Protein AF-A0A661WYZ4-F1 (afdb_monomer)

pLDDT: mean 93.4, std 4.49, range [71.12, 98.0]

Secondary structure (DSSP, 8-state):
--HHHHHHHHHHHHSS--HHHHHHHTT-HHHHHH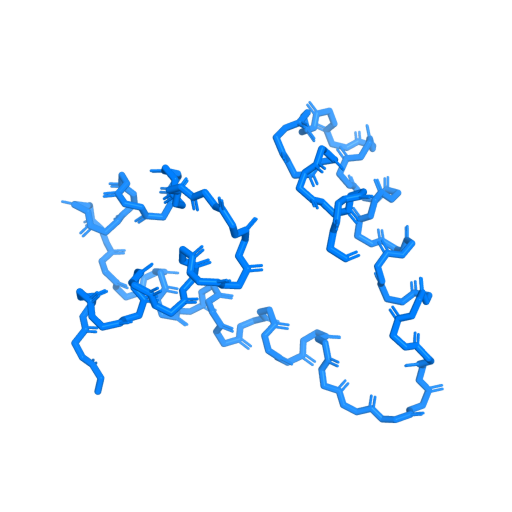HHHHHHHHH--SSS-HHHHHHHHHHHHHHHT-HHHHHHHHH-

Structure (mmCIF, N/CA/C/O backbone):
data_AF-A0A661WYZ4-F1
#
_entry.id   AF-A0A661WYZ4-F1
#
loop_
_atom_site.group_PDB
_atom_site.id
_atom_site.type_symbol
_atom_site.label_atom_id
_atom_site.label_alt_id
_atom_site.label_comp_id
_atom_site.label_asym_id
_atom_site.label_entity_id
_atom_site.label_seq_id
_atom_site.pdbx_PDB_ins_code
_atom_site.Cartn_x
_atom_site.Cartn_y
_atom_site.Cartn_z
_atom_site.occupancy
_atom_site.B_iso_or_equiv
_atom_site.auth_seq_id
_atom_site.auth_comp_id
_atom_site.auth_asym_id
_atom_site.auth_atom_id
_atom_site.pdbx_PDB_model_num
ATOM 1 N N . MET A 1 1 ? 0.753 -6.101 16.065 1.00 82.12 1 MET A N 1
ATOM 2 C CA . MET A 1 1 ? 0.546 -4.726 15.583 1.00 82.12 1 MET A CA 1
ATOM 3 C C . MET A 1 1 ? -0.924 -4.401 15.739 1.00 82.12 1 MET A C 1
ATOM 5 O O . MET A 1 1 ? -1.745 -5.170 15.253 1.00 82.12 1 MET A O 1
ATOM 9 N N . GLN A 1 2 ? -1.253 -3.340 16.465 1.00 95.50 2 GLN A N 1
ATOM 10 C CA . GLN A 1 2 ? -2.620 -2.828 16.570 1.00 95.50 2 GLN A CA 1
ATOM 11 C C . GLN A 1 2 ? -2.974 -1.996 15.331 1.00 95.50 2 GLN A C 1
ATOM 13 O O . GLN A 1 2 ? -2.087 -1.483 14.648 1.00 95.50 2 GLN A O 1
ATOM 18 N N . ILE A 1 3 ? -4.267 -1.826 15.045 1.00 97.25 3 ILE A N 1
ATOM 19 C CA . ILE A 1 3 ? -4.723 -1.057 13.877 1.00 97.25 3 ILE A CA 1
ATOM 20 C C . ILE A 1 3 ? -4.205 0.390 13.887 1.00 97.25 3 ILE A C 1
ATOM 22 O O . ILE A 1 3 ? -3.836 0.932 12.849 1.00 97.25 3 ILE A O 1
ATOM 26 N N . SER A 1 4 ? -4.098 1.001 15.069 1.00 96.94 4 SER A N 1
ATOM 27 C CA . SER A 1 4 ? -3.570 2.356 15.256 1.00 96.94 4 SER A CA 1
ATOM 28 C C . SER A 1 4 ? -2.094 2.471 14.871 1.00 96.94 4 SER A C 1
ATOM 30 O O . SER A 1 4 ? -1.684 3.473 14.287 1.00 96.94 4 SER A O 1
ATOM 32 N N . GLU A 1 5 ? -1.300 1.439 15.156 1.00 97.38 5 GLU A N 1
ATOM 33 C CA . GLU A 1 5 ? 0.114 1.372 14.782 1.00 97.38 5 GLU A CA 1
ATOM 34 C C . GLU A 1 5 ? 0.265 1.230 13.264 1.00 97.38 5 GLU A C 1
ATOM 36 O O . GLU A 1 5 ? 1.090 1.921 12.666 1.00 97.38 5 GLU A O 1
ATOM 41 N N . LEU A 1 6 ? -0.574 0.400 12.632 1.00 97.31 6 LEU A N 1
ATOM 42 C CA . LEU A 1 6 ? -0.585 0.234 11.179 1.00 97.31 6 LEU A CA 1
ATOM 43 C C . LEU A 1 6 ? -0.964 1.535 10.460 1.00 97.31 6 LEU A C 1
ATOM 45 O O . LEU A 1 6 ? -0.268 1.951 9.537 1.00 97.31 6 LEU A O 1
ATOM 49 N N . LEU A 1 7 ? -2.032 2.209 10.898 1.00 97.25 7 LEU A N 1
ATOM 50 C CA . LEU A 1 7 ? -2.461 3.479 10.300 1.00 97.25 7 LEU A CA 1
ATOM 51 C C . LEU A 1 7 ? -1.384 4.565 10.434 1.00 97.25 7 LEU A C 1
ATOM 53 O O . LEU A 1 7 ? -1.162 5.321 9.492 1.00 97.25 7 LEU A O 1
ATOM 57 N N . LYS A 1 8 ? -0.664 4.604 11.561 1.00 97.31 8 LYS A N 1
ATOM 58 C CA . LYS A 1 8 ? 0.458 5.531 11.758 1.00 97.31 8 LYS A CA 1
ATOM 59 C C . LYS A 1 8 ? 1.648 5.214 10.845 1.00 97.31 8 LYS A C 1
ATOM 61 O O . LYS A 1 8 ? 2.296 6.128 10.333 1.00 97.31 8 LYS A O 1
ATOM 66 N N . ALA A 1 9 ? 1.938 3.932 10.623 1.00 95.25 9 ALA A N 1
ATOM 67 C CA . ALA A 1 9 ? 2.967 3.516 9.673 1.00 95.25 9 ALA A CA 1
ATOM 68 C C . ALA A 1 9 ? 2.601 3.930 8.237 1.00 95.25 9 ALA A C 1
ATOM 70 O O . ALA A 1 9 ? 3.438 4.487 7.532 1.00 95.25 9 ALA A O 1
ATOM 71 N N . MET A 1 10 ? 1.337 3.746 7.839 1.00 94.38 10 MET A N 1
ATOM 72 C CA . MET A 1 10 ? 0.830 4.188 6.534 1.00 94.38 10 MET A CA 1
ATOM 73 C C . MET A 1 10 ? 0.909 5.708 6.361 1.00 94.38 10 MET A C 1
ATOM 75 O O . MET A 1 10 ? 1.330 6.173 5.309 1.00 94.38 10 MET A O 1
ATOM 79 N N . GLU A 1 11 ? 0.546 6.486 7.384 1.00 94.50 11 GLU A N 1
ATOM 80 C CA . GLU A 1 11 ? 0.666 7.952 7.359 1.00 94.50 11 GLU A CA 1
ATOM 81 C C . GLU A 1 11 ? 2.116 8.404 7.152 1.00 94.50 11 GLU A C 1
ATOM 83 O O . GLU A 1 11 ? 2.386 9.307 6.364 1.00 94.50 11 GLU A O 1
ATOM 88 N N . THR A 1 12 ? 3.058 7.733 7.819 1.00 93.50 12 THR A N 1
ATOM 89 C CA . THR A 1 12 ? 4.491 8.021 7.681 1.00 93.50 12 THR A CA 1
ATOM 90 C C . THR A 1 12 ? 4.992 7.714 6.269 1.00 93.50 12 THR A C 1
ATOM 92 O O . THR A 1 12 ? 5.787 8.474 5.726 1.00 93.50 12 THR A O 1
ATOM 95 N N . GLU A 1 13 ? 4.525 6.617 5.670 1.00 89.12 13 GLU A N 1
ATOM 96 C CA . GLU A 1 13 ? 4.896 6.222 4.308 1.00 89.12 13 GLU A CA 1
ATOM 97 C C . GLU A 1 13 ? 4.315 7.172 3.248 1.00 89.12 13 GLU A C 1
ATOM 99 O O . GLU A 1 13 ? 4.991 7.515 2.284 1.00 89.12 13 GLU A O 1
ATOM 104 N N . LEU A 1 14 ? 3.063 7.601 3.426 1.00 87.69 14 LEU A N 1
ATOM 105 C C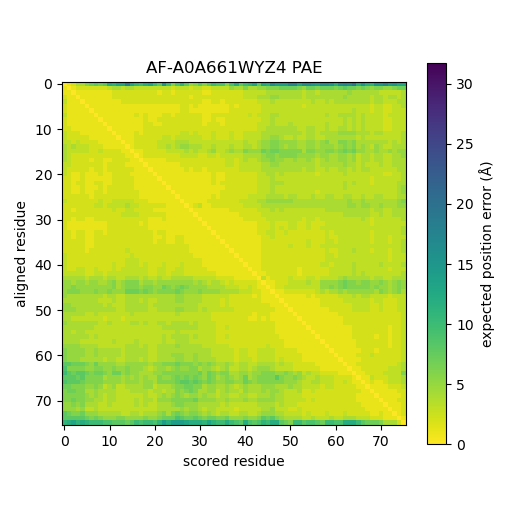A . LEU A 1 14 ? 2.344 8.437 2.463 1.00 87.69 14 LE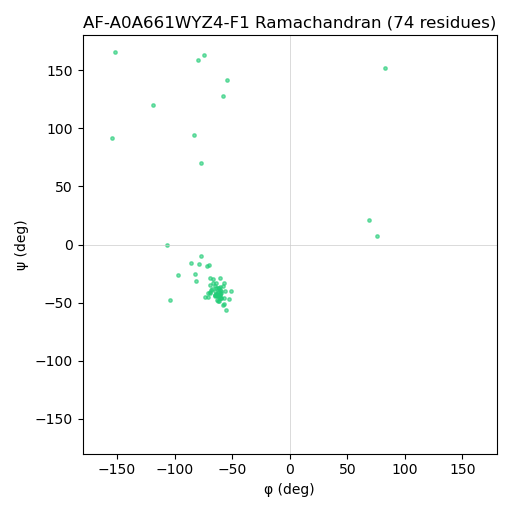U A CA 1
ATOM 106 C C . LEU A 1 14 ? 2.680 9.932 2.589 1.00 87.69 14 LEU A C 1
ATOM 108 O O . LEU A 1 14 ? 2.531 10.686 1.629 1.00 87.69 14 LEU A O 1
ATOM 112 N N . GLY A 1 15 ? 3.108 10.376 3.775 1.00 88.88 15 GLY A N 1
ATOM 113 C CA . GLY A 1 15 ? 3.300 11.793 4.095 1.00 88.88 15 GLY A CA 1
ATOM 114 C C . GLY A 1 15 ? 1.993 12.556 4.356 1.00 88.88 15 GLY A C 1
ATOM 115 O O . GLY A 1 15 ? 2.012 13.778 4.503 1.00 88.88 15 GLY A O 1
ATOM 116 N N . ASN A 1 16 ? 0.855 11.860 4.411 1.00 89.25 16 ASN A N 1
ATOM 117 C CA . ASN A 1 16 ? -0.466 12.401 4.720 1.00 89.25 16 ASN A CA 1
ATOM 118 C C . ASN A 1 16 ? -1.369 11.336 5.358 1.00 89.25 16 ASN A C 1
ATOM 120 O O . ASN A 1 16 ? -1.086 10.139 5.299 1.00 89.25 16 ASN A O 1
ATOM 124 N N . GLU A 1 17 ? -2.487 11.770 5.948 1.00 91.94 17 GLU A N 1
ATOM 125 C CA . GLU A 1 17 ? -3.441 10.855 6.581 1.00 91.94 17 GLU A CA 1
ATOM 126 C C . GLU A 1 17 ? -3.964 9.806 5.570 1.00 91.94 17 GLU A C 1
ATOM 128 O O . GLU A 1 17 ? -4.509 10.186 4.525 1.00 91.94 17 GLU A O 1
ATOM 133 N N . PRO A 1 18 ? -3.897 8.494 5.884 1.00 92.88 18 PRO A N 1
ATOM 134 C CA . PRO A 1 18 ? -4.442 7.427 5.046 1.00 92.88 18 PRO A CA 1
ATOM 135 C C . PRO A 1 18 ? -5.970 7.359 5.193 1.00 92.88 18 PRO A C 1
ATOM 137 O O . PRO A 1 18 ? -6.524 6.430 5.787 1.00 92.88 18 PRO A O 1
ATOM 140 N N . HIS A 1 19 ? -6.664 8.368 4.664 1.00 92.75 19 HIS A N 1
ATOM 141 C CA . HIS A 1 19 ? -8.086 8.612 4.913 1.00 92.75 19 HIS A CA 1
ATOM 142 C C . HIS A 1 19 ? -8.973 7.385 4.643 1.00 92.75 19 HIS A C 1
ATOM 144 O O . HIS A 1 19 ? -9.785 7.002 5.486 1.00 92.75 19 HIS A O 1
ATOM 150 N N . VAL A 1 20 ? -8.768 6.713 3.503 1.00 92.56 20 VAL A N 1
ATOM 151 C CA . VAL A 1 20 ? -9.540 5.518 3.120 1.00 92.56 20 VAL A CA 1
ATOM 152 C C . VAL A 1 20 ? -9.325 4.376 4.115 1.00 92.56 20 VAL A C 1
ATOM 154 O O . VAL A 1 20 ? -10.292 3.752 4.544 1.00 92.56 20 VAL A O 1
ATOM 157 N N . MET A 1 21 ? -8.084 4.134 4.547 1.00 95.62 21 MET A N 1
ATOM 158 C CA . MET A 1 21 ? -7.779 3.065 5.506 1.00 95.62 21 MET A CA 1
ATOM 159 C C . MET A 1 21 ? -8.324 3.380 6.901 1.00 95.62 21 MET A C 1
ATOM 161 O O . MET A 1 21 ? -8.820 2.484 7.580 1.00 95.62 21 MET A O 1
ATOM 165 N N . LYS A 1 22 ? -8.317 4.656 7.309 1.00 96.56 22 LYS A N 1
ATOM 166 C CA . LYS A 1 22 ? -8.918 5.118 8.570 1.00 96.56 22 LYS A CA 1
ATOM 167 C C . LYS A 1 22 ? -10.443 4.990 8.582 1.00 96.56 22 LYS A C 1
ATOM 169 O O . LYS A 1 22 ? -11.038 4.775 9.637 1.00 96.56 22 LYS A O 1
ATOM 174 N N . LEU A 1 23 ? -11.103 5.154 7.436 1.00 96.81 23 LEU A N 1
ATOM 175 C CA . LEU A 1 23 ? -12.536 4.881 7.312 1.00 96.81 23 LEU A CA 1
ATOM 176 C C . LEU A 1 23 ? -12.810 3.377 7.302 1.00 96.81 23 LEU A C 1
ATOM 178 O O . LEU A 1 23 ? -13.693 2.920 8.027 1.00 96.81 23 LEU A O 1
ATOM 182 N N . LEU A 1 24 ? -12.024 2.610 6.542 1.00 96.81 24 LEU A N 1
ATOM 183 C CA . LEU A 1 24 ? -12.157 1.159 6.461 1.00 96.81 24 LEU A CA 1
ATOM 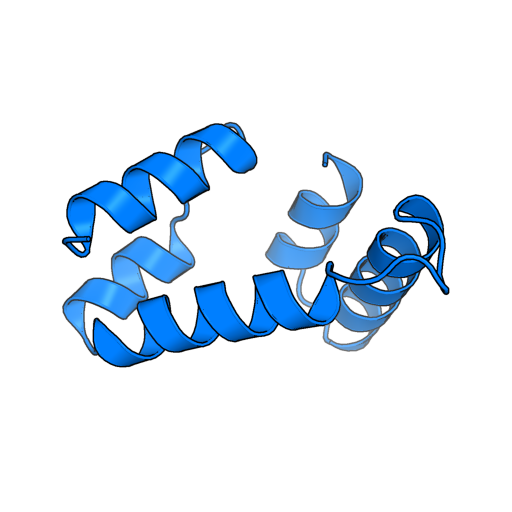184 C C . LEU A 1 24 ? -11.954 0.493 7.825 1.00 96.81 24 LEU A C 1
ATOM 186 O O . LEU A 1 24 ? -12.723 -0.397 8.174 1.00 96.81 24 LEU A O 1
ATOM 190 N N . SER A 1 25 ? -11.009 0.967 8.641 1.00 97.81 25 SER A N 1
ATOM 191 C CA . SER A 1 25 ? -10.754 0.406 9.973 1.00 97.81 25 SER A CA 1
ATOM 192 C C . SER A 1 25 ? -11.958 0.499 10.912 1.00 97.81 25 SER A C 1
ATOM 194 O O . SER A 1 25 ? -12.117 -0.346 11.782 1.00 97.81 25 SER A O 1
ATOM 196 N N . LYS A 1 26 ? -12.836 1.495 10.738 1.00 97.56 26 LYS A N 1
ATOM 197 C CA . LYS A 1 26 ? -14.071 1.622 11.534 1.00 97.56 26 LYS A CA 1
ATOM 198 C C . LYS A 1 26 ? -15.118 0.566 11.177 1.00 97.56 26 LYS A C 1
ATOM 200 O O . LYS A 1 26 ? -16.063 0.377 11.936 1.00 97.56 26 LYS A O 1
ATOM 205 N N . LEU A 1 27 ? -14.983 -0.063 10.010 1.00 97.62 27 LEU A N 1
ATOM 206 C CA . LEU A 1 27 ? -15.903 -1.076 9.499 1.00 97.62 27 LEU A CA 1
ATOM 207 C C . LEU A 1 27 ? -15.315 -2.481 9.643 1.00 97.62 27 LEU A C 1
ATOM 209 O O . LEU A 1 27 ? -16.005 -3.394 10.088 1.00 97.62 27 LEU A O 1
ATOM 213 N N . ARG A 1 28 ? -14.055 -2.650 9.227 1.00 97.69 28 ARG A N 1
ATOM 214 C CA . ARG A 1 28 ? -13.347 -3.926 9.101 1.00 97.69 28 ARG A CA 1
ATOM 215 C C . ARG A 1 28 ? -11.838 -3.721 9.218 1.00 97.69 28 ARG A C 1
ATOM 217 O O . ARG A 1 28 ? -11.155 -3.458 8.230 1.00 97.69 28 ARG A O 1
ATOM 224 N N . GLU A 1 29 ? -11.311 -3.834 10.434 1.00 97.44 29 GLU A N 1
ATOM 225 C CA . GLU A 1 29 ? -9.866 -3.721 10.683 1.00 97.44 29 GLU A CA 1
ATOM 226 C C . GLU A 1 29 ? -9.065 -4.813 9.962 1.00 97.44 29 GLU A C 1
ATOM 228 O O . GLU A 1 29 ? -7.994 -4.539 9.424 1.00 97.44 29 GLU A O 1
ATOM 233 N N . ASP A 1 30 ? -9.605 -6.031 9.895 1.00 97.75 30 ASP A N 1
ATOM 234 C CA . ASP A 1 30 ? -9.002 -7.180 9.214 1.00 97.75 30 ASP A CA 1
ATOM 235 C C . ASP A 1 30 ? -8.693 -6.887 7.738 1.00 97.75 30 ASP A C 1
ATOM 237 O O . ASP A 1 30 ? -7.605 -7.206 7.259 1.00 97.75 30 ASP A O 1
ATOM 241 N N . ALA A 1 31 ? -9.595 -6.185 7.049 1.00 97.69 31 ALA A N 1
ATOM 242 C CA . ALA A 1 31 ? -9.406 -5.777 5.660 1.00 97.69 31 ALA A CA 1
ATOM 243 C C . ALA A 1 31 ? -8.266 -4.755 5.486 1.00 97.69 31 ALA A C 1
ATOM 245 O O . ALA A 1 31 ? -7.600 -4.740 4.451 1.00 97.69 31 ALA A O 1
ATOM 246 N N . VAL A 1 32 ? -7.999 -3.915 6.494 1.00 97.62 32 VAL A N 1
ATOM 247 C CA . VAL A 1 32 ? -6.868 -2.968 6.464 1.00 97.62 32 VAL A CA 1
ATOM 248 C C . VAL A 1 32 ? -5.541 -3.716 6.593 1.00 97.62 32 VAL A C 1
ATOM 250 O O . VAL A 1 32 ? -4.590 -3.421 5.865 1.00 97.62 32 VAL A O 1
ATOM 253 N N . PHE A 1 33 ? -5.476 -4.716 7.476 1.00 98.00 33 PHE A N 1
ATOM 254 C CA . PHE A 1 33 ? -4.303 -5.586 7.584 1.00 98.00 33 PHE A CA 1
ATOM 255 C C . PHE A 1 33 ? -4.079 -6.393 6.303 1.00 98.00 33 PHE A C 1
ATOM 257 O O . PHE A 1 33 ? -2.948 -6.491 5.829 1.00 98.00 33 PHE A O 1
ATOM 264 N N . GLU A 1 34 ? -5.146 -6.930 5.710 1.00 97.88 34 GLU A N 1
ATOM 265 C CA . GLU A 1 34 ? -5.076 -7.634 4.430 1.00 97.88 34 GLU A CA 1
ATOM 266 C C . GLU A 1 34 ? -4.553 -6.718 3.315 1.00 97.88 34 GLU A C 1
ATOM 268 O O . GLU A 1 34 ? -3.626 -7.090 2.597 1.00 97.88 34 GLU A O 1
ATOM 273 N N . HIS A 1 35 ? -5.064 -5.486 3.218 1.00 95.62 35 HIS A N 1
ATOM 274 C CA . HIS A 1 35 ? -4.573 -4.498 2.258 1.00 95.62 35 HIS A CA 1
ATOM 275 C C . HIS A 1 35 ? -3.071 -4.224 2.429 1.00 95.62 35 HIS A C 1
ATOM 277 O O . HIS A 1 35 ? -2.327 -4.234 1.446 1.00 95.62 35 HIS A O 1
ATOM 283 N N . ALA A 1 36 ? -2.607 -4.032 3.668 1.00 95.62 36 ALA A N 1
ATOM 284 C CA . ALA A 1 36 ? -1.191 -3.819 3.957 1.00 95.62 36 ALA A CA 1
ATOM 285 C C . ALA A 1 36 ? -0.326 -5.015 3.523 1.00 95.62 36 ALA A C 1
ATOM 287 O O . ALA A 1 36 ? 0.723 -4.830 2.902 1.00 95.62 36 ALA A O 1
ATOM 288 N N . ASN A 1 37 ? -0.787 -6.239 3.788 1.00 96.75 37 ASN A N 1
ATOM 289 C CA . ASN A 1 37 ? -0.095 -7.461 3.378 1.00 96.75 37 ASN A CA 1
ATOM 290 C C . ASN A 1 37 ? -0.048 -7.604 1.851 1.00 96.75 37 ASN A C 1
ATOM 292 O O . ASN A 1 37 ? 1.011 -7.906 1.302 1.00 96.75 37 ASN A O 1
ATOM 296 N N . ASN A 1 38 ? -1.157 -7.328 1.162 1.00 96.06 38 ASN A N 1
ATOM 297 C CA . ASN A 1 38 ? -1.245 -7.387 -0.298 1.00 96.06 38 ASN A CA 1
ATOM 298 C C . ASN A 1 38 ? -0.317 -6.361 -0.955 1.00 96.06 38 ASN A C 1
ATOM 300 O O . ASN A 1 38 ? 0.400 -6.687 -1.902 1.00 96.06 38 ASN A O 1
ATOM 304 N N . LYS A 1 39 ? -0.274 -5.138 -0.415 1.00 92.88 39 LYS A N 1
ATOM 305 C CA . LYS A 1 39 ? 0.662 -4.100 -0.853 1.00 92.88 39 LYS A CA 1
ATOM 306 C C . LYS A 1 39 ? 2.111 -4.538 -0.643 1.00 92.88 39 LYS A C 1
ATOM 308 O O . LYS A 1 39 ? 2.910 -4.438 -1.571 1.00 92.88 39 LYS A O 1
ATOM 313 N N . ASN A 1 40 ? 2.451 -5.047 0.543 1.00 94.00 40 ASN A N 1
ATOM 314 C CA . ASN A 1 40 ? 3.805 -5.514 0.835 1.00 94.00 40 ASN A CA 1
ATOM 315 C C . ASN A 1 40 ? 4.219 -6.646 -0.114 1.00 94.00 40 ASN A C 1
ATOM 317 O O . ASN A 1 40 ? 5.288 -6.584 -0.709 1.00 94.00 40 ASN A O 1
ATOM 321 N N . PHE A 1 41 ? 3.346 -7.631 -0.332 1.00 95.00 41 PHE A N 1
ATOM 322 C CA . PHE A 1 41 ? 3.582 -8.702 -1.297 1.00 95.00 41 PHE A CA 1
ATOM 323 C C . PHE A 1 41 ? 3.842 -8.150 -2.706 1.00 95.00 41 PHE A C 1
ATOM 325 O O . PHE A 1 41 ? 4.870 -8.472 -3.300 1.00 95.00 41 PHE A O 1
ATOM 332 N N . ALA A 1 42 ? 2.975 -7.266 -3.209 1.00 92.81 42 ALA A N 1
ATOM 333 C CA . ALA A 1 42 ? 3.120 -6.670 -4.538 1.00 92.81 42 ALA A CA 1
ATOM 334 C C . ALA A 1 42 ? 4.423 -5.863 -4.691 1.00 92.81 42 ALA A C 1
ATOM 336 O O . ALA A 1 42 ? 5.050 -5.887 -5.751 1.00 92.81 42 ALA A O 1
ATOM 337 N N . MET A 1 43 ? 4.854 -5.175 -3.630 1.00 91.88 43 MET A N 1
ATOM 338 C CA . MET A 1 43 ? 6.076 -4.366 -3.628 1.00 91.88 43 MET A CA 1
ATOM 339 C C . MET A 1 43 ? 7.344 -5.169 -3.303 1.00 91.88 43 MET A C 1
ATOM 341 O O . MET A 1 43 ? 8.443 -4.710 -3.623 1.00 91.88 43 MET A O 1
ATOM 345 N N . SER A 1 44 ? 7.216 -6.379 -2.757 1.00 92.69 44 SER A N 1
ATOM 346 C CA . SER A 1 44 ? 8.329 -7.271 -2.408 1.00 92.69 44 SER A CA 1
ATOM 347 C C . SER A 1 44 ? 8.985 -7.943 -3.621 1.00 92.69 44 SER A C 1
ATOM 349 O O . SER A 1 44 ? 8.427 -7.979 -4.720 1.00 92.69 44 SER A O 1
ATOM 351 N N . GLY A 1 45 ? 10.191 -8.480 -3.424 1.00 93.75 45 GLY A N 1
ATOM 352 C CA . GLY A 1 45 ? 10.942 -9.230 -4.432 1.00 93.75 45 GLY A CA 1
ATOM 353 C C . GLY A 1 45 ? 11.732 -8.357 -5.410 1.00 93.75 45 GLY A C 1
ATOM 354 O O . GLY A 1 45 ? 11.340 -7.237 -5.739 1.00 93.75 45 GLY A O 1
ATOM 355 N N . ASP A 1 46 ? 12.826 -8.913 -5.928 1.00 95.56 46 ASP A N 1
ATOM 356 C CA . ASP A 1 46 ? 13.872 -8.117 -6.593 1.00 95.56 46 ASP A CA 1
ATOM 357 C C . ASP A 1 46 ? 13.886 -8.261 -8.123 1.00 95.56 46 ASP A C 1
ATOM 359 O O . ASP A 1 46 ? 14.673 -7.620 -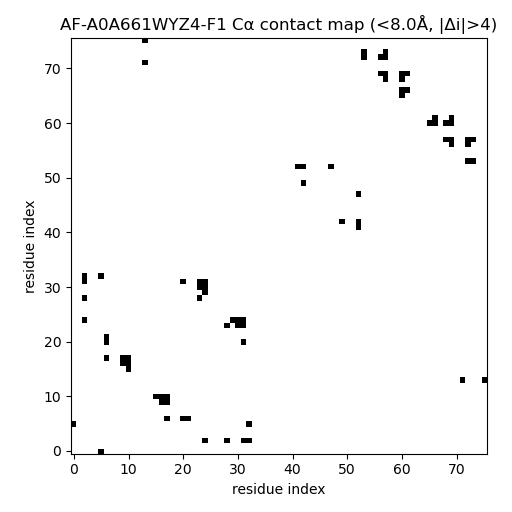8.815 1.00 95.56 46 ASP A O 1
ATOM 363 N N . HIS A 1 47 ? 12.983 -9.077 -8.678 1.00 96.12 47 HIS A N 1
ATOM 364 C CA . HIS A 1 47 ? 12.901 -9.329 -10.122 1.00 96.12 47 HIS A CA 1
ATOM 365 C C . HIS A 1 47 ? 12.415 -8.113 -10.925 1.00 96.12 47 HIS A C 1
ATOM 367 O O . HIS A 1 47 ? 12.756 -7.970 -12.097 1.00 96.12 47 HIS A O 1
ATOM 373 N N . ILE A 1 48 ? 11.605 -7.244 -10.310 1.00 95.88 48 ILE A N 1
ATOM 374 C CA . ILE A 1 48 ? 11.080 -6.025 -10.934 1.00 95.88 48 ILE A CA 1
ATOM 375 C C . ILE A 1 48 ? 11.584 -4.828 -10.122 1.00 95.88 48 ILE A C 1
ATOM 377 O O . ILE A 1 48 ? 11.262 -4.727 -8.938 1.00 95.88 48 ILE A O 1
ATOM 381 N N . PRO A 1 49 ? 12.337 -3.895 -10.726 1.00 95.25 49 PRO A 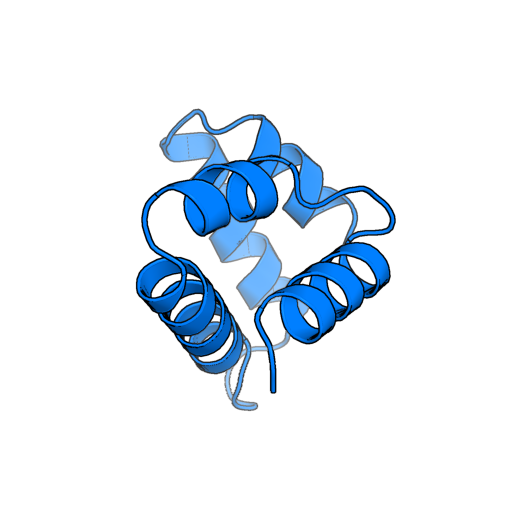N 1
ATOM 382 C CA . PRO A 1 49 ? 12.751 -2.671 -10.051 1.00 95.25 49 PRO A CA 1
ATOM 383 C C . PRO A 1 49 ? 11.562 -1.885 -9.463 1.00 95.25 49 PRO A C 1
ATOM 385 O O . PRO A 1 49 ? 10.539 -1.754 -10.145 1.00 95.25 49 PRO A O 1
ATOM 388 N N . PRO A 1 50 ? 11.695 -1.278 -8.265 1.00 92.25 50 PRO A N 1
ATOM 389 C CA . PRO A 1 50 ? 10.600 -0.568 -7.592 1.00 92.25 50 PRO A CA 1
ATOM 390 C C . PRO A 1 50 ? 9.883 0.468 -8.468 1.00 92.25 50 PRO A C 1
ATOM 392 O O . PRO A 1 50 ? 8.655 0.513 -8.495 1.00 92.25 50 PRO A O 1
ATOM 395 N N . LYS A 1 51 ? 10.636 1.225 -9.278 1.00 92.88 51 LYS A N 1
ATOM 396 C CA . LYS A 1 51 ? 10.080 2.224 -10.207 1.00 92.88 51 LYS A CA 1
ATOM 397 C C . LYS A 1 51 ? 9.072 1.649 -11.210 1.00 92.88 51 LYS A C 1
ATOM 399 O O . LYS A 1 51 ? 8.132 2.335 -11.590 1.00 92.88 51 LYS A O 1
ATOM 404 N N . TYR A 1 52 ? 9.248 0.398 -11.642 1.00 96.06 52 TYR A N 1
ATOM 405 C CA . TYR A 1 52 ? 8.319 -0.239 -12.577 1.00 96.06 52 TYR A CA 1
ATOM 406 C C . TYR A 1 52 ? 7.089 -0.798 -11.865 1.00 96.06 52 TYR A C 1
ATOM 408 O O . TYR A 1 52 ? 6.004 -0.742 -12.433 1.00 96.06 52 TYR A O 1
ATOM 416 N N . LYS A 1 53 ? 7.218 -1.247 -10.610 1.00 95.31 53 LYS A N 1
ATOM 417 C CA . LYS A 1 53 ? 6.056 -1.607 -9.781 1.00 95.31 53 LYS A CA 1
ATOM 418 C C . LYS A 1 53 ? 5.158 -0.392 -9.545 1.00 95.31 53 LYS A C 1
ATOM 420 O O . LYS A 1 53 ? 3.953 -0.478 -9.745 1.00 95.31 53 LYS A O 1
ATOM 425 N N . LEU A 1 54 ? 5.756 0.759 -9.222 1.00 92.88 54 LEU A N 1
ATOM 426 C CA . LEU A 1 54 ? 5.032 2.028 -9.093 1.00 92.88 54 LEU A CA 1
ATOM 427 C C . LEU A 1 54 ? 4.361 2.437 -10.410 1.00 92.88 54 LEU A C 1
ATOM 429 O O . LEU A 1 54 ? 3.183 2.783 -10.407 1.00 92.88 54 LEU A O 1
ATOM 433 N N . LEU A 1 55 ? 5.059 2.321 -11.545 1.00 94.94 55 LEU A N 1
ATOM 434 C CA . LEU A 1 55 ? 4.474 2.614 -12.858 1.00 94.94 55 LEU A CA 1
ATOM 435 C C . LEU A 1 55 ? 3.252 1.732 -13.167 1.00 94.94 55 LEU A C 1
ATOM 437 O O . LEU A 1 55 ? 2.260 2.231 -13.697 1.00 94.94 55 LEU A O 1
ATOM 441 N N . MET A 1 56 ? 3.293 0.444 -12.811 1.00 95.69 56 MET A N 1
ATOM 442 C CA . MET A 1 56 ? 2.142 -0.456 -12.945 1.00 95.69 56 MET A CA 1
ATOM 443 C C . MET A 1 56 ? 0.971 0.001 -12.065 1.00 95.69 56 MET A C 1
ATOM 445 O O . MET A 1 56 ? -0.159 0.061 -12.548 1.00 95.69 56 MET A O 1
ATOM 449 N N . SER A 1 57 ? 1.229 0.388 -10.813 1.00 94.38 57 SER A N 1
ATOM 450 C CA . SER A 1 57 ? 0.202 0.916 -9.905 1.00 94.38 57 SER A CA 1
ATOM 451 C C . SER A 1 57 ? -0.429 2.212 -10.425 1.00 94.38 57 SER A C 1
ATOM 453 O O . SER A 1 57 ? -1.651 2.356 -10.371 1.00 94.38 57 SER A O 1
ATOM 455 N N . ILE A 1 58 ? 0.367 3.127 -10.992 1.00 93.81 58 ILE A N 1
ATOM 456 C CA . ILE A 1 58 ? -0.126 4.365 -11.622 1.00 93.81 58 ILE A CA 1
ATOM 457 C C . ILE A 1 58 ? -1.022 4.031 -12.820 1.00 93.81 58 ILE A 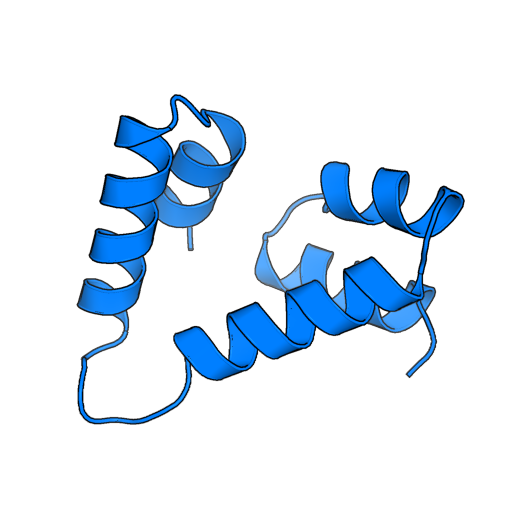C 1
ATOM 459 O O . I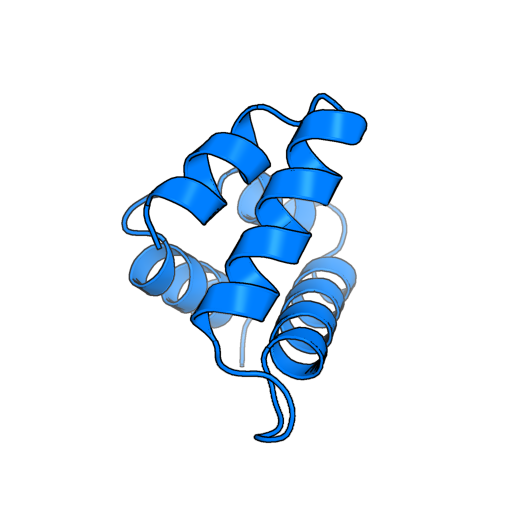LE A 1 58 ? -2.133 4.549 -12.915 1.00 93.81 58 ILE A O 1
ATOM 463 N N . ALA A 1 59 ? -0.575 3.140 -13.710 1.00 95.81 59 ALA A N 1
ATOM 464 C CA . ALA A 1 59 ? -1.345 2.744 -14.888 1.00 95.81 59 ALA A CA 1
ATOM 465 C C . ALA A 1 59 ? -2.694 2.109 -14.509 1.00 95.81 59 ALA A C 1
ATOM 467 O O . ALA A 1 59 ? -3.724 2.457 -15.086 1.00 95.81 59 ALA A O 1
ATOM 468 N N . LEU A 1 60 ? -2.705 1.222 -13.509 1.00 94.56 60 LEU A N 1
ATOM 469 C CA . LEU A 1 60 ? -3.932 0.598 -13.007 1.00 94.56 60 LEU A CA 1
ATOM 470 C C . LEU A 1 60 ? -4.871 1.622 -12.360 1.00 94.56 60 LEU A C 1
ATOM 472 O O . LEU A 1 60 ? -6.063 1.620 -12.654 1.00 94.56 60 LEU A O 1
ATOM 476 N N . SER A 1 61 ? -4.337 2.527 -11.537 1.00 93.19 61 SER A N 1
ATOM 477 C CA . SER A 1 61 ? -5.130 3.581 -10.886 1.00 93.19 61 SER A CA 1
ATOM 478 C C . SER A 1 61 ? -5.785 4.507 -11.911 1.00 93.19 61 SER A C 1
ATOM 480 O O . SER A 1 61 ? -6.967 4.825 -11.790 1.00 93.19 61 SER A O 1
ATOM 482 N N . ALA A 1 62 ? -5.051 4.864 -12.970 1.00 92.69 62 ALA A N 1
ATOM 483 C CA . ALA A 1 62 ? -5.561 5.691 -14.056 1.00 92.69 62 ALA A CA 1
ATOM 484 C C . ALA A 1 62 ? -6.688 4.997 -14.840 1.00 92.69 62 ALA A C 1
ATOM 486 O O . ALA A 1 62 ? -7.710 5.619 -15.120 1.00 92.69 62 ALA A O 1
ATOM 487 N N . VAL A 1 63 ? -6.538 3.704 -15.158 1.00 96.50 63 VAL A N 1
ATOM 488 C CA . VAL A 1 63 ? -7.574 2.921 -15.862 1.00 96.50 63 VAL A CA 1
ATOM 489 C C . VAL A 1 63 ? -8.839 2.762 -15.016 1.00 96.50 63 VAL A C 1
ATOM 491 O O . VAL A 1 63 ? -9.942 2.788 -15.556 1.00 96.50 63 VAL A O 1
ATOM 494 N N . LEU A 1 64 ? -8.695 2.625 -13.697 1.00 94.50 64 LEU A N 1
ATOM 495 C CA . LEU A 1 64 ? -9.821 2.533 -12.764 1.00 94.50 64 LEU A CA 1
ATOM 496 C C . LEU A 1 64 ? -10.481 3.889 -12.469 1.00 94.50 64 LEU A C 1
ATOM 498 O O . LEU A 1 64 ? -11.539 3.922 -11.843 1.00 94.50 64 LEU A O 1
ATOM 502 N N . GLY A 1 65 ? -9.880 5.000 -12.905 1.00 91.75 65 GLY A N 1
ATOM 503 C CA . GLY A 1 65 ? -10.349 6.346 -12.580 1.00 91.75 65 GLY A CA 1
ATOM 504 C C . GLY A 1 65 ? -10.164 6.720 -11.105 1.00 91.75 65 GLY A C 1
ATOM 505 O O . GLY A 1 65 ? -10.839 7.628 -10.622 1.00 91.75 65 GLY A O 1
ATOM 506 N N . ASP A 1 66 ? -9.268 6.042 -10.379 1.00 89.81 66 ASP A N 1
ATOM 507 C CA . ASP A 1 66 ? -8.972 6.352 -8.980 1.00 89.81 66 ASP A CA 1
ATOM 508 C C . ASP A 1 66 ? -7.952 7.494 -8.901 1.00 89.81 66 ASP A C 1
ATOM 510 O O . ASP A 1 66 ? -6.731 7.296 -8.966 1.00 89.81 66 ASP A O 1
ATOM 514 N N . SER A 1 67 ? -8.462 8.720 -8.777 1.00 87.81 67 SER A N 1
ATOM 515 C CA . SER A 1 67 ? -7.630 9.918 -8.670 1.00 87.81 67 SER A CA 1
ATOM 516 C C . SER A 1 67 ? -6.772 9.928 -7.404 1.00 87.81 67 SER A C 1
ATOM 518 O O . SER A 1 67 ? -5.646 10.417 -7.452 1.00 87.81 67 SER A O 1
ATOM 520 N N . ASN A 1 68 ? -7.258 9.355 -6.296 1.00 86.38 68 ASN A N 1
ATOM 521 C CA . ASN A 1 68 ? -6.541 9.348 -5.020 1.00 86.38 68 ASN A CA 1
ATOM 522 C C . ASN A 1 68 ? -5.332 8.411 -5.076 1.00 86.38 68 ASN A C 1
ATOM 524 O O . ASN A 1 68 ? -4.237 8.782 -4.649 1.00 86.38 68 ASN A O 1
ATOM 528 N N . CYS A 1 69 ? -5.509 7.207 -5.625 1.00 85.19 69 CYS A N 1
ATOM 529 C CA . CYS A 1 69 ? -4.410 6.266 -5.820 1.00 85.19 69 CYS A CA 1
ATOM 530 C C . CYS A 1 69 ? -3.429 6.760 -6.885 1.00 85.19 69 CYS A C 1
ATOM 532 O O . CYS A 1 69 ? -2.220 6.663 -6.679 1.00 85.19 69 CYS A O 1
ATOM 534 N N . THR A 1 70 ? -3.922 7.357 -7.975 1.00 88.69 70 THR A N 1
ATOM 535 C CA . THR A 1 70 ? -3.058 7.963 -9.001 1.00 88.69 70 THR A CA 1
ATOM 536 C C . THR A 1 70 ? -2.159 9.031 -8.383 1.00 88.69 70 THR A C 1
ATOM 538 O O . THR A 1 70 ? -0.940 8.962 -8.517 1.00 88.69 70 THR A O 1
ATOM 541 N N . GLU A 1 71 ? -2.741 9.978 -7.645 1.00 88.06 71 GLU A N 1
ATOM 542 C CA . GLU A 1 71 ? -1.990 11.035 -6.973 1.00 88.06 71 GLU A CA 1
ATOM 543 C C . GLU A 1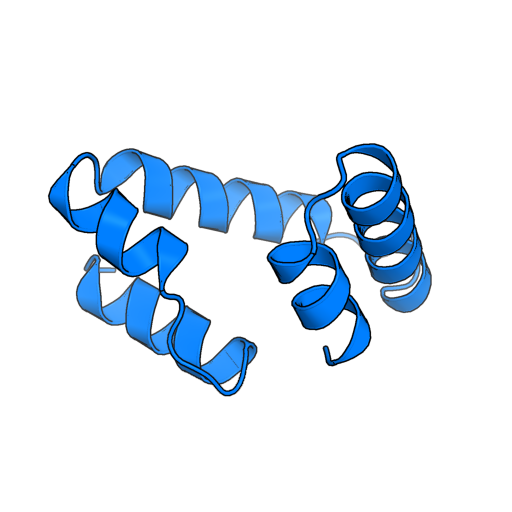 71 ? -0.997 10.466 -5.953 1.00 88.06 71 GLU A C 1
ATOM 545 O O . GLU A 1 71 ? 0.176 10.836 -5.962 1.00 88.06 71 GLU A O 1
ATOM 550 N N . THR A 1 72 ? -1.439 9.513 -5.132 1.00 87.81 72 THR A N 1
ATOM 551 C CA . THR A 1 72 ? -0.587 8.837 -4.150 1.00 87.81 72 THR A CA 1
ATOM 552 C C . THR A 1 72 ? 0.642 8.220 -4.815 1.00 87.81 72 THR A C 1
ATOM 554 O O . THR A 1 72 ? 1.765 8.571 -4.468 1.00 87.81 72 THR A O 1
ATOM 557 N N . TYR A 1 73 ? 0.465 7.358 -5.818 1.00 88.69 73 TYR A N 1
ATOM 558 C CA . TYR A 1 73 ? 1.586 6.645 -6.436 1.00 88.69 73 TYR A CA 1
ATOM 559 C C . TYR A 1 73 ? 2.513 7.534 -7.268 1.00 88.69 73 TYR A C 1
ATOM 561 O O . TYR A 1 73 ? 3.637 7.130 -7.540 1.00 88.69 73 TYR A O 1
ATOM 569 N N . THR A 1 74 ? 2.081 8.736 -7.659 1.00 87.38 74 THR A N 1
ATOM 570 C CA . THR A 1 74 ? 2.970 9.711 -8.315 1.00 87.38 74 THR A CA 1
ATOM 571 C C . THR A 1 74 ? 3.893 10.460 -7.353 1.00 87.38 74 THR A C 1
ATOM 573 O O . THR A 1 74 ? 4.857 11.070 -7.811 1.00 87.38 74 THR A O 1
ATOM 576 N N . ARG A 1 75 ? 3.613 10.442 -6.042 1.00 83.81 75 ARG A N 1
ATOM 577 C CA . ARG A 1 75 ? 4.414 11.145 -5.025 1.00 83.81 75 ARG A CA 1
ATOM 578 C C . ARG A 1 75 ? 5.440 10.257 -4.317 1.00 83.81 75 ARG A C 1
ATOM 580 O O . ARG A 1 75 ? 6.410 10.799 -3.792 1.00 83.81 75 ARG A O 1
ATOM 587 N N . VAL A 1 76 ? 5.175 8.950 -4.248 1.00 71.12 76 VAL A N 1
ATOM 588 C CA . VAL A 1 76 ? 5.990 7.947 -3.532 1.00 71.12 76 VAL A CA 1
ATOM 589 C C . VAL A 1 76 ? 7.188 7.506 -4.368 1.00 71.12 76 VAL A C 1
ATOM 591 O O . VAL A 1 76 ? 7.026 7.346 -5.599 1.00 71.12 76 VAL A O 1
#

Radius of gyration: 12.86 Å; Cα contacts (8 Å, |Δi|>4): 41; chains: 1; bounding box: 30×22×32 Å

Mean predicted aligned error: 3.03 Å

Solvent-accessible surface area (backbone atoms only — not comparable to full-atom values): 4458 Å² total; per-residue (Å²): 135,55,72,70,56,52,52,52,52,47,20,67,72,68,74,44,80,50,59,69,55,62,55,41,42,78,78,40,50,67,58,45,55,49,51,53,51,53,51,48,59,72,70,49,71,81,92,59,58,68,72,56,54,41,50,50,51,32,53,50,19,57,76,71,67,37,62,67,56,27,54,50,46,72,74,104

Foldseek 3Di:
DDLVVLQVVVCVVQVHRPVVLVVVCVPDSPVSVVVVVVVCVLQDDDPDPNVVSLVVQLVVCVVVVPPPSNVSSVVD

Sequence (76 aa):
MQISELLKAMETELGNEPHVMKLLSKLREDAVFEHANNKNFAMSGDHIPPKYKLLMSIALSAVLGDSNCTETYTRV